Protein AF-A0A831SL30-F1 (afdb_monomer)

Sequence (79 aa):
MKPSSLLSLLVLLLVTAFPLRAEEPCDTGKRLVLQLFDDMKSGNIERLESMLPEGFQSIHQDGARNRSDEIKLLKNLEM

Organism: Prosthecochloris aestuarii (NCBI:txid1102)

Nearest PDB structures (foldseek):
  5l33-assembly1_A  TM=7.331E-01  e=2.010E+00  synthetic construct
  5x7l-assembly1_A  TM=6.586E-01  e=1.346E+00  Streptomyces laurentii
  6ta7-assembly3_D  TM=6.713E-01  e=2.456E+00  Homo sapiens
  6p7l-assembly2_C  TM=7.466E-01  e=8.745E+00  Streptomyces sp. CM020
  1wyr-assembly1_A  TM=1.950E-01  e=5.123E+00  Homo sapiens

Mean predicted aligned error: 10.55 Å

Structure (mmCIF, N/CA/C/O backbone):
data_AF-A0A831SL30-F1
#
_entry.id   AF-A0A831SL30-F1
#
loop_
_atom_site.group_PDB
_atom_site.id
_atom_site.type_symbol
_atom_site.label_atom_id
_atom_site.label_alt_id
_atom_site.label_comp_id
_atom_site.label_asym_id
_atom_site.label_entity_id
_atom_site.label_seq_id
_atom_site.pdbx_PDB_ins_code
_atom_site.Cartn_x
_atom_site.Cartn_y
_atom_site.Cartn_z
_atom_site.occupancy
_atom_site.B_iso_or_equiv
_atom_site.auth_seq_id
_atom_site.auth_comp_id
_atom_site.auth_asym_id
_atom_site.auth_atom_id
_atom_site.pdbx_PDB_model_num
ATOM 1 N N . MET A 1 1 ? 52.765 21.050 -30.692 1.00 60.41 1 MET A N 1
ATOM 2 C CA . MET A 1 1 ? 51.766 19.988 -30.971 1.00 60.41 1 MET A CA 1
ATOM 3 C C . MET A 1 1 ? 51.161 20.252 -32.338 1.00 60.41 1 MET A C 1
ATOM 5 O O . MET A 1 1 ? 50.953 21.416 -32.659 1.00 60.41 1 MET A O 1
ATOM 9 N N . LYS A 1 2 ? 50.930 19.225 -33.164 1.00 85.00 2 LYS A N 1
ATOM 10 C CA . LYS A 1 2 ? 50.280 19.428 -34.468 1.00 85.00 2 LYS A CA 1
ATOM 11 C C . LYS A 1 2 ? 48.799 19.784 -34.245 1.00 85.00 2 LYS A C 1
ATOM 13 O O . LYS A 1 2 ? 48.207 19.252 -33.305 1.00 85.00 2 LYS A O 1
ATOM 18 N N . PRO A 1 3 ? 48.187 20.637 -35.083 1.0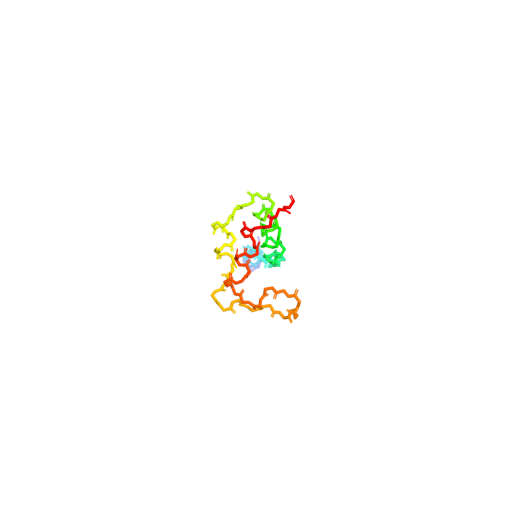0 80.94 3 PRO A N 1
ATOM 19 C CA . PRO A 1 3 ? 46.780 21.024 -34.935 1.00 80.94 3 PRO A CA 1
ATOM 20 C C . PRO A 1 3 ? 45.831 19.815 -34.976 1.00 80.94 3 PRO A C 1
ATOM 22 O O . PRO A 1 3 ? 44.847 19.780 -34.244 1.00 80.94 3 PRO A O 1
ATOM 25 N N . SER A 1 4 ? 46.184 18.768 -35.727 1.00 82.88 4 SER A N 1
ATOM 26 C CA . SER A 1 4 ? 45.464 17.489 -35.727 1.00 82.88 4 SER A CA 1
ATOM 27 C C . SER A 1 4 ? 45.471 16.787 -34.365 1.00 82.88 4 SER A C 1
ATOM 29 O O . SER A 1 4 ? 44.463 16.218 -33.968 1.00 82.88 4 SER A O 1
ATOM 31 N N . SER A 1 5 ? 46.568 16.875 -33.608 1.00 84.38 5 SER A N 1
ATOM 32 C CA . SER A 1 5 ? 46.669 16.296 -32.263 1.00 84.38 5 SER A CA 1
ATOM 33 C C . SER A 1 5 ? 45.811 17.041 -31.235 1.00 84.38 5 SER A C 1
ATOM 35 O O . SER A 1 5 ? 45.293 16.417 -30.315 1.00 84.38 5 SER A O 1
ATOM 37 N N . LEU A 1 6 ? 45.639 18.359 -31.390 1.00 84.81 6 LEU A N 1
ATOM 38 C CA . LEU A 1 6 ? 44.751 19.160 -30.537 1.00 84.81 6 LEU A CA 1
ATOM 39 C C . LEU A 1 6 ? 43.278 18.850 -30.821 1.00 84.81 6 LEU A C 1
ATOM 41 O O . LEU A 1 6 ? 42.490 18.707 -29.890 1.00 84.81 6 LEU A O 1
ATOM 45 N N . LEU A 1 7 ? 42.926 18.682 -32.098 1.00 86.75 7 LEU A N 1
ATOM 46 C CA . LEU A 1 7 ? 41.570 18.332 -32.511 1.00 86.75 7 LEU A CA 1
ATOM 47 C C . LEU A 1 7 ? 41.164 16.943 -31.996 1.00 86.75 7 LEU A C 1
ATOM 49 O O . LEU A 1 7 ? 40.085 16.792 -31.431 1.00 86.75 7 LEU A O 1
ATOM 53 N N . SER A 1 8 ? 42.047 15.946 -32.110 1.00 87.50 8 SER A N 1
ATOM 54 C CA . SER A 1 8 ? 41.800 14.609 -31.555 1.00 87.50 8 SER A CA 1
ATOM 55 C C . SER A 1 8 ? 41.614 14.623 -30.037 1.00 87.50 8 SER A C 1
ATOM 57 O O . SER A 1 8 ? 40.751 13.916 -29.524 1.00 87.50 8 SER A O 1
ATOM 59 N N . LEU A 1 9 ? 42.390 15.440 -29.318 1.00 89.06 9 LEU A N 1
ATOM 60 C CA . LEU A 1 9 ? 42.285 15.551 -27.862 1.00 89.0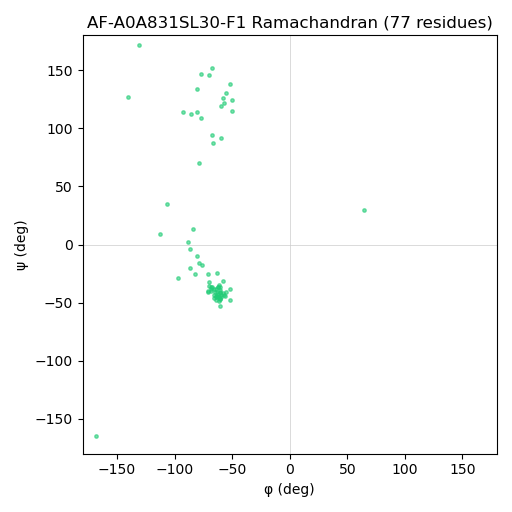6 9 LEU A CA 1
ATOM 61 C C . LEU A 1 9 ? 40.965 16.209 -27.435 1.00 89.06 9 LEU A C 1
ATOM 63 O O . LEU A 1 9 ? 40.334 15.754 -26.484 1.00 89.06 9 LEU A O 1
ATOM 67 N N . LEU A 1 10 ? 40.524 17.240 -28.162 1.00 87.0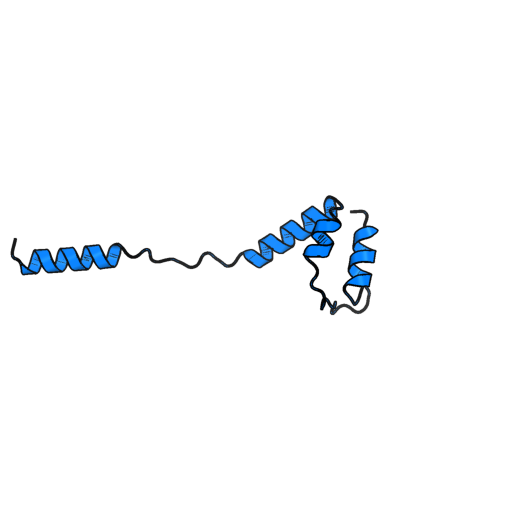6 10 LEU A N 1
ATOM 68 C CA . LEU A 1 10 ? 39.246 17.909 -27.923 1.00 87.06 10 LEU A CA 1
ATOM 69 C C . LEU A 1 10 ? 38.064 16.955 -28.145 1.00 87.06 10 LEU A C 1
ATOM 71 O O . LEU A 1 10 ? 37.152 16.906 -27.326 1.00 87.06 10 LEU A O 1
ATOM 75 N N . VAL A 1 11 ? 38.100 16.167 -29.223 1.00 86.94 11 VAL A N 1
ATOM 76 C CA . VAL A 1 11 ? 37.067 15.161 -29.514 1.00 86.94 11 VAL A CA 1
ATOM 77 C C . VAL A 1 11 ? 37.024 14.092 -28.421 1.00 86.94 11 VAL A C 1
ATOM 79 O O . VAL A 1 11 ? 35.942 13.744 -27.960 1.00 86.94 11 VAL A O 1
ATOM 82 N N . LEU A 1 12 ? 38.181 13.617 -27.950 1.00 86.38 12 LEU A N 1
ATOM 83 C CA . LEU A 1 12 ? 38.245 12.641 -26.861 1.00 86.38 12 LEU A CA 1
ATOM 84 C C . LEU A 1 12 ? 37.650 13.198 -25.556 1.00 86.38 12 LEU A C 1
ATOM 86 O O . LEU A 1 12 ? 36.839 12.527 -24.923 1.00 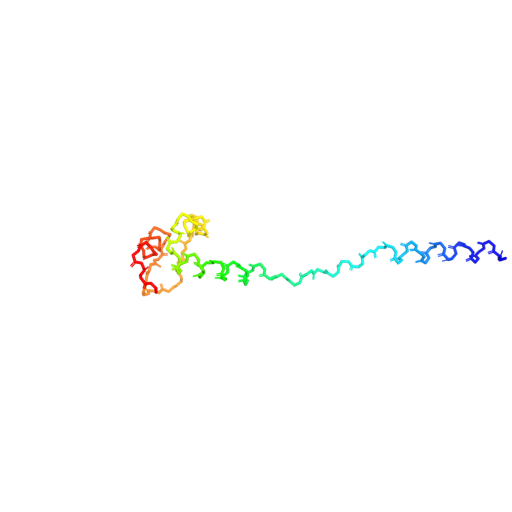86.38 12 LEU A O 1
ATOM 90 N N . LEU A 1 13 ? 37.990 14.442 -25.199 1.00 85.12 13 LEU A N 1
ATOM 91 C CA . LEU A 1 13 ? 37.441 15.133 -24.026 1.00 85.12 13 LEU A CA 1
ATOM 92 C C . LEU A 1 13 ? 35.918 15.282 -24.107 1.00 85.12 13 LEU A C 1
ATOM 94 O O . LEU A 1 13 ? 35.225 14.983 -23.135 1.00 85.12 13 LEU A O 1
ATOM 98 N N . LEU A 1 14 ? 35.393 15.681 -25.269 1.00 82.19 14 LEU A N 1
ATOM 99 C CA . LEU A 1 14 ? 33.953 15.826 -25.496 1.00 82.19 14 LEU A CA 1
ATOM 100 C C . LEU A 1 14 ? 33.208 14.490 -25.387 1.00 82.19 14 LEU A C 1
ATOM 102 O O . LEU A 1 14 ? 32.126 14.452 -24.812 1.00 82.19 14 LEU A O 1
ATOM 106 N N . VAL A 1 15 ? 33.790 13.392 -25.876 1.00 77.62 15 VAL A N 1
ATOM 107 C CA . VAL A 1 15 ? 33.181 12.052 -25.789 1.00 77.62 15 VAL A CA 1
ATOM 108 C C . VAL A 1 15 ? 33.168 11.530 -24.348 1.00 77.62 15 VAL A C 1
ATOM 110 O O . VAL A 1 15 ? 32.195 10.904 -23.939 1.00 77.6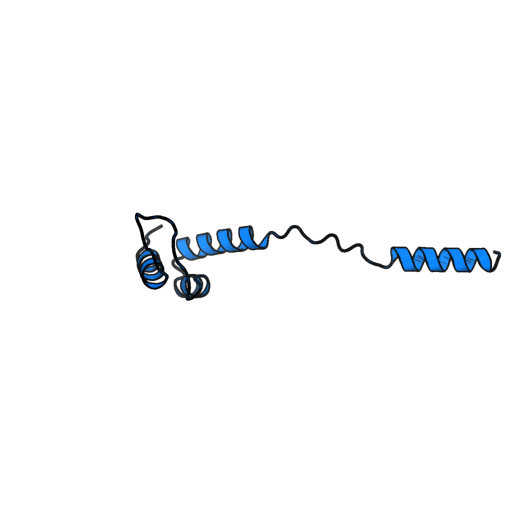2 15 VAL A O 1
ATOM 113 N N . THR A 1 16 ? 34.194 11.835 -23.547 1.00 75.50 16 THR A N 1
ATOM 114 C CA . THR A 1 16 ? 34.241 11.450 -22.121 1.00 75.50 16 THR A CA 1
ATOM 115 C C . THR A 1 16 ? 33.408 12.344 -21.198 1.00 75.50 16 THR A C 1
ATOM 117 O O . THR A 1 16 ? 33.137 11.961 -20.064 1.00 75.50 16 THR A O 1
ATOM 120 N N . ALA A 1 17 ? 33.003 13.530 -21.665 1.00 69.69 17 ALA A N 1
ATOM 121 C CA . ALA A 1 17 ? 32.192 14.473 -20.895 1.00 69.69 17 ALA A CA 1
ATOM 122 C C . ALA A 1 17 ? 30.694 14.128 -20.894 1.00 69.69 17 ALA A C 1
ATOM 124 O O . ALA A 1 17 ? 29.940 14.721 -20.124 1.00 69.69 17 ALA A O 1
ATOM 125 N N . PHE A 1 18 ? 30.254 13.175 -21.722 1.00 71.75 18 PHE A N 1
ATOM 126 C CA . PHE A 1 18 ? 28.924 12.590 -21.603 1.00 71.75 18 PHE A CA 1
ATOM 127 C C . PHE A 1 18 ? 28.934 11.594 -20.440 1.00 71.75 18 PHE A C 1
ATOM 129 O O . PHE A 1 18 ? 29.536 10.528 -20.583 1.00 71.75 18 PHE A O 1
ATOM 136 N N . PRO A 1 19 ? 28.281 11.874 -19.294 1.00 70.38 19 PRO A N 1
ATOM 137 C CA . PRO A 1 19 ? 27.963 10.813 -18.355 1.00 70.38 19 PRO A CA 1
ATOM 138 C C . PRO A 1 19 ? 27.278 9.659 -19.096 1.00 70.38 19 PRO A C 1
ATOM 140 O O . PRO A 1 19 ? 26.161 9.800 -19.598 1.00 70.38 19 PRO A O 1
ATOM 143 N N . LEU A 1 20 ? 27.948 8.503 -19.132 1.00 64.94 20 LEU A N 1
ATOM 144 C CA . LEU A 1 20 ? 27.286 7.216 -19.294 1.00 64.94 20 LEU A CA 1
ATOM 145 C C . LEU A 1 20 ? 26.325 7.110 -18.103 1.00 64.94 20 LEU A C 1
ATOM 147 O O . LEU A 1 20 ? 26.721 6.699 -17.013 1.00 64.94 20 LEU A O 1
ATOM 151 N N . ARG A 1 21 ? 25.076 7.560 -18.262 1.00 65.94 21 ARG A N 1
ATOM 152 C CA . ARG A 1 21 ? 24.029 7.233 -17.294 1.00 65.94 21 ARG A CA 1
ATOM 153 C C . ARG A 1 21 ? 23.790 5.738 -17.437 1.00 65.94 21 ARG A C 1
ATOM 155 O O . ARG A 1 21 ? 23.041 5.315 -18.311 1.00 65.94 21 ARG A O 1
ATOM 162 N N . ALA A 1 22 ? 24.459 4.948 -16.604 1.00 64.56 22 ALA A N 1
ATOM 163 C CA . ALA A 1 22 ? 23.916 3.656 -16.240 1.00 64.56 22 ALA A CA 1
ATOM 164 C C . ALA A 1 22 ? 22.536 3.945 -15.640 1.00 64.56 22 ALA A C 1
ATOM 166 O O . ALA A 1 22 ? 22.411 4.774 -14.736 1.00 64.56 22 ALA A O 1
ATOM 167 N N . GLU A 1 23 ? 21.496 3.369 -16.230 1.00 68.38 23 GLU A N 1
ATOM 168 C CA . GLU A 1 23 ? 20.164 3.433 -15.653 1.00 68.38 23 GLU A CA 1
ATOM 169 C C . GLU A 1 23 ? 20.259 2.784 -14.269 1.00 68.38 23 GLU A C 1
ATOM 171 O O . GLU A 1 23 ? 20.707 1.641 -14.149 1.00 68.38 23 GLU A O 1
ATOM 176 N N . GLU A 1 24 ? 19.950 3.546 -13.217 1.00 68.62 24 GLU A N 1
ATOM 177 C CA . GLU A 1 24 ? 19.879 2.995 -11.865 1.00 68.62 24 GLU A CA 1
ATOM 178 C C . GLU A 1 24 ? 18.957 1.769 -11.901 1.00 68.62 24 GLU A C 1
ATOM 180 O O . GLU A 1 24 ? 17.916 1.824 -12.570 1.00 68.62 24 GLU A O 1
ATOM 185 N N . PRO A 1 25 ? 19.302 0.662 -11.216 1.00 71.25 25 PRO A N 1
ATOM 186 C CA . PRO A 1 25 ? 18.416 -0.486 -11.140 1.00 71.25 25 PRO A CA 1
ATOM 187 C C . PRO A 1 25 ? 17.029 -0.002 -10.722 1.00 71.25 25 PRO A C 1
ATOM 189 O O . PRO A 1 25 ? 16.895 0.676 -9.705 1.00 71.25 25 PRO A O 1
ATOM 192 N N . CYS A 1 26 ? 16.004 -0.312 -11.519 1.00 72.81 26 CYS A N 1
ATOM 193 C CA . CYS A 1 26 ? 14.639 0.111 -11.231 1.00 72.81 26 CYS A CA 1
ATOM 194 C C . CYS A 1 26 ? 14.145 -0.591 -9.952 1.00 72.81 26 CYS A C 1
ATOM 196 O O . CYS A 1 26 ? 13.547 -1.665 -9.989 1.00 72.81 26 CYS A O 1
ATOM 198 N N . ASP A 1 27 ? 14.428 0.011 -8.796 1.00 88.62 27 ASP A N 1
ATOM 199 C CA . ASP A 1 27 ? 14.099 -0.497 -7.460 1.00 88.62 27 ASP A CA 1
ATOM 200 C C . ASP A 1 27 ? 12.708 -0.057 -6.986 1.00 88.62 27 ASP A C 1
ATOM 202 O O . ASP A 1 27 ? 12.283 -0.370 -5.871 1.00 88.62 27 ASP A O 1
ATOM 206 N N . THR A 1 28 ? 11.986 0.666 -7.846 1.00 90.25 28 THR A N 1
ATOM 207 C CA . THR A 1 28 ? 10.733 1.334 -7.497 1.00 90.25 28 THR A CA 1
ATOM 208 C C . THR A 1 28 ? 9.725 0.353 -6.909 1.00 90.25 28 THR A C 1
ATOM 210 O O . THR A 1 28 ? 9.103 0.664 -5.897 1.00 90.25 28 THR A O 1
ATOM 213 N N . GLY A 1 29 ? 9.622 -0.861 -7.462 1.00 90.62 29 GLY A N 1
ATOM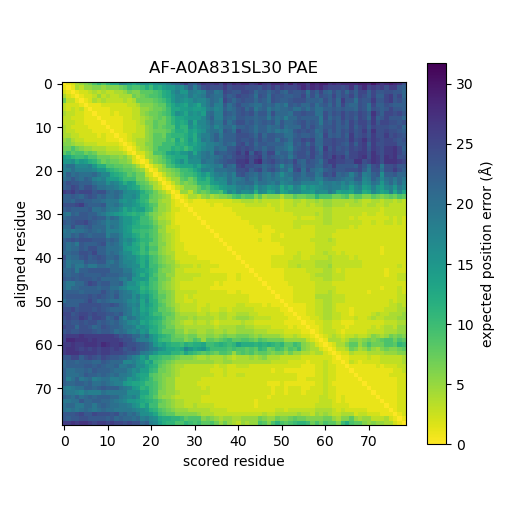 214 C CA . GLY A 1 29 ? 8.750 -1.903 -6.915 1.00 90.62 29 GLY A CA 1
ATOM 215 C C . GLY A 1 29 ? 9.112 -2.291 -5.477 1.00 90.62 29 GLY A C 1
ATOM 216 O O . GLY A 1 29 ? 8.245 -2.305 -4.606 1.00 90.62 29 GLY A O 1
ATOM 217 N N . LYS A 1 30 ? 10.401 -2.525 -5.193 1.00 94.75 30 LYS A N 1
ATOM 218 C CA . LYS A 1 30 ? 10.882 -2.844 -3.838 1.00 94.75 30 LYS A CA 1
ATOM 219 C C . LYS A 1 30 ? 10.568 -1.710 -2.868 1.00 94.75 30 LYS A C 1
ATOM 221 O O . LYS A 1 30 ? 10.060 -1.958 -1.778 1.00 94.75 30 LYS A O 1
ATOM 226 N N . ARG A 1 31 ? 10.853 -0.470 -3.267 1.00 94.50 31 ARG A N 1
ATOM 227 C CA . ARG A 1 31 ? 10.586 0.713 -2.446 1.00 94.50 31 ARG A CA 1
ATOM 228 C C . ARG A 1 31 ? 9.099 0.847 -2.116 1.00 94.50 31 ARG A C 1
ATOM 230 O O . ARG A 1 31 ? 8.770 1.103 -0.964 1.00 94.50 31 ARG A O 1
ATOM 237 N N . LEU A 1 32 ? 8.215 0.633 -3.091 1.00 94.56 32 LEU A N 1
ATOM 238 C CA . LEU A 1 32 ? 6.766 0.689 -2.882 1.00 94.56 32 LEU A CA 1
ATOM 239 C C . LEU A 1 32 ? 6.269 -0.408 -1.932 1.00 94.56 32 LEU A C 1
ATOM 241 O O . LEU A 1 32 ? 5.448 -0.117 -1.071 1.00 94.56 32 LEU A O 1
ATOM 245 N N . VAL A 1 33 ? 6.791 -1.635 -2.037 1.00 95.12 33 VAL A N 1
ATOM 246 C CA . VAL A 1 33 ? 6.422 -2.739 -1.130 1.00 95.12 33 VAL A CA 1
ATOM 247 C C . VAL A 1 33 ? 6.883 -2.472 0.304 1.00 95.12 33 VAL A C 1
ATOM 249 O O . VAL A 1 33 ? 6.118 -2.691 1.239 1.00 95.12 33 VAL A O 1
ATOM 252 N N . LEU A 1 34 ? 8.110 -1.974 0.490 1.00 96.56 34 LEU A N 1
ATOM 253 C CA . LEU A 1 34 ? 8.613 -1.620 1.823 1.00 96.56 34 LEU A CA 1
ATOM 254 C C . LEU A 1 34 ? 7.763 -0.520 2.460 1.00 96.56 34 LEU A C 1
ATOM 256 O O . LEU A 1 34 ? 7.365 -0.639 3.613 1.00 96.56 34 LEU A O 1
ATOM 260 N N . GLN A 1 35 ? 7.436 0.510 1.680 1.00 96.62 35 GLN A N 1
ATOM 261 C CA . GLN A 1 35 ? 6.563 1.585 2.130 1.00 96.62 35 GLN A CA 1
ATOM 262 C C . GLN A 1 35 ? 5.170 1.075 2.503 1.00 96.62 35 GLN A C 1
ATOM 264 O O . GLN A 1 35 ? 4.712 1.364 3.599 1.00 96.62 35 GLN A O 1
ATOM 269 N N . LEU A 1 36 ? 4.548 0.260 1.643 1.00 95.06 36 LEU A N 1
ATOM 270 C CA . LEU A 1 36 ? 3.252 -0.360 1.920 1.00 95.06 36 LEU A CA 1
ATOM 271 C C . LEU A 1 36 ? 3.275 -1.074 3.276 1.00 95.06 36 LEU A C 1
ATOM 273 O O . LEU A 1 36 ? 2.397 -0.861 4.102 1.00 95.06 36 LEU A O 1
ATOM 277 N N . PHE A 1 37 ? 4.307 -1.877 3.530 1.00 96.25 37 PHE A N 1
ATOM 278 C CA . PHE A 1 37 ? 4.430 -2.625 4.776 1.00 96.25 37 PHE A CA 1
ATOM 279 C C . PHE A 1 37 ? 4.618 -1.725 6.010 1.00 96.25 37 PHE A C 1
ATOM 281 O O . PHE A 1 37 ? 4.073 -2.011 7.077 1.00 96.25 37 PHE A O 1
ATOM 288 N N . ASP A 1 38 ? 5.374 -0.634 5.888 1.00 96.88 38 ASP A N 1
ATOM 289 C CA . ASP A 1 38 ? 5.541 0.343 6.969 1.00 96.88 38 ASP A CA 1
ATOM 290 C C . ASP A 1 38 ? 4.247 1.123 7.254 1.00 96.88 38 ASP A C 1
ATOM 292 O O . ASP A 1 38 ? 3.899 1.346 8.418 1.00 96.88 38 ASP A O 1
ATOM 296 N N . ASP A 1 39 ? 3.486 1.469 6.215 1.00 96.19 39 ASP A N 1
ATOM 297 C CA . ASP A 1 39 ? 2.174 2.106 6.354 1.00 96.19 39 ASP A CA 1
ATOM 298 C C . ASP A 1 39 ? 1.139 1.154 6.974 1.00 96.19 39 ASP A C 1
ATOM 300 O O . ASP A 1 39 ? 0.340 1.584 7.804 1.00 96.19 39 ASP A O 1
ATOM 304 N N . MET A 1 40 ? 1.185 -0.146 6.653 1.00 95.00 40 MET A N 1
ATOM 305 C CA . MET A 1 40 ? 0.332 -1.148 7.303 1.00 95.00 40 MET A CA 1
ATOM 306 C C . MET A 1 40 ? 0.652 -1.273 8.803 1.00 95.00 40 MET A C 1
ATOM 308 O O . MET A 1 40 ? -0.255 -1.183 9.624 1.00 95.00 40 MET A O 1
ATOM 312 N N . LYS A 1 41 ? 1.936 -1.388 9.183 1.00 94.94 41 LYS A N 1
ATOM 313 C CA . LYS A 1 41 ? 2.358 -1.475 10.601 1.00 94.94 41 LYS A CA 1
ATOM 314 C C . LYS A 1 41 ? 1.992 -0.242 11.422 1.00 94.94 41 LYS A C 1
ATOM 316 O O . LYS A 1 41 ? 1.724 -0.348 12.612 1.00 94.94 41 LYS A O 1
ATOM 321 N N . SER A 1 42 ? 2.044 0.936 10.806 1.00 95.31 42 SER A N 1
ATOM 322 C CA . SER A 1 42 ? 1.719 2.201 11.474 1.00 95.31 42 SER A CA 1
ATOM 323 C C . SER A 1 42 ? 0.228 2.543 11.441 1.00 95.31 42 SER A C 1
ATOM 325 O O . SER A 1 42 ? -0.168 3.552 12.022 1.00 95.31 42 SER A O 1
ATOM 327 N N . GLY A 1 43 ? -0.603 1.733 10.772 1.00 93.81 43 GLY A N 1
ATOM 328 C CA . GLY A 1 43 ? -2.026 2.017 10.597 1.00 93.81 43 GLY A CA 1
ATOM 329 C C . GLY A 1 43 ? -2.290 3.281 9.771 1.00 93.81 43 GLY A C 1
ATOM 330 O O . GLY A 1 43 ? -3.293 3.962 9.985 1.00 93.81 43 GLY A O 1
ATOM 331 N N . ASN A 1 44 ? -1.398 3.633 8.839 1.00 96.00 44 ASN A N 1
ATOM 332 C CA . ASN A 1 44 ? -1.486 4.852 8.037 1.00 96.00 44 ASN A CA 1
ATOM 333 C C . ASN A 1 44 ? -2.500 4.712 6.886 1.00 96.00 44 ASN A C 1
ATOM 335 O O . ASN A 1 44 ? -2.150 4.631 5.706 1.00 96.00 44 ASN A O 1
ATOM 339 N N . ILE A 1 45 ? -3.783 4.663 7.244 1.00 94.56 45 ILE A N 1
ATOM 340 C CA . ILE A 1 45 ? -4.885 4.353 6.326 1.00 94.56 45 ILE A CA 1
ATOM 341 C C . ILE A 1 45 ? -4.960 5.312 5.134 1.00 94.56 45 ILE A C 1
ATOM 343 O O . ILE A 1 45 ? -5.159 4.856 4.013 1.00 94.56 45 ILE A O 1
ATOM 347 N N . GLU A 1 46 ? -4.771 6.616 5.342 1.00 95.44 46 GLU A N 1
ATOM 348 C CA . GLU A 1 46 ? -4.807 7.613 4.259 1.00 95.44 46 GLU A CA 1
ATOM 349 C C . GLU A 1 46 ? -3.789 7.275 3.159 1.00 95.44 46 GLU A C 1
ATOM 351 O O . GLU A 1 46 ? -4.090 7.284 1.962 1.00 95.44 46 GLU A O 1
ATOM 356 N N . ARG A 1 47 ? -2.582 6.887 3.574 1.00 96.00 47 ARG A N 1
ATOM 357 C CA . ARG A 1 47 ? -1.505 6.521 2.660 1.00 96.00 47 ARG A CA 1
ATOM 358 C C . ARG A 1 47 ? -1.792 5.192 1.971 1.00 96.00 47 ARG A C 1
ATOM 360 O O . ARG A 1 47 ? -1.600 5.102 0.759 1.00 96.00 47 ARG A O 1
ATOM 367 N N . LEU A 1 48 ? -2.334 4.207 2.687 1.00 94.56 48 LEU A N 1
ATOM 368 C CA . LEU A 1 48 ? -2.767 2.929 2.108 1.00 94.56 48 LEU A CA 1
ATOM 369 C C . LEU A 1 48 ? -3.863 3.112 1.043 1.00 94.56 48 LEU A C 1
ATOM 371 O O . LEU A 1 48 ? -3.785 2.512 -0.030 1.00 94.56 48 LEU A O 1
ATOM 375 N N . GLU A 1 49 ? -4.842 3.990 1.283 1.00 94.62 49 GLU A N 1
ATOM 376 C CA . GLU A 1 49 ? -5.886 4.310 0.300 1.00 94.62 49 GLU A CA 1
ATOM 377 C C . GLU A 1 49 ? -5.301 4.932 -0.978 1.00 94.62 49 GLU A C 1
ATOM 379 O O . GLU A 1 49 ? -5.772 4.623 -2.076 1.00 94.62 49 GLU A O 1
ATOM 384 N N . SER A 1 50 ? -4.255 5.757 -0.853 1.00 94.94 50 SER A N 1
ATOM 385 C CA . SER A 1 50 ? -3.570 6.384 -1.995 1.00 94.94 50 SER A CA 1
ATOM 386 C C . SER A 1 50 ? -2.740 5.401 -2.835 1.00 94.94 50 SER A C 1
ATOM 388 O O . SER A 1 50 ? -2.524 5.631 -4.025 1.00 94.94 50 SER A O 1
ATOM 390 N N . MET A 1 51 ? -2.282 4.298 -2.232 1.00 93.94 51 MET A N 1
ATOM 391 C CA . MET A 1 51 ? -1.462 3.286 -2.908 1.00 93.94 51 MET A CA 1
ATOM 392 C C . MET A 1 51 ? -2.298 2.285 -3.709 1.00 93.94 51 MET A C 1
ATOM 394 O O . MET A 1 51 ? -1.792 1.697 -4.664 1.00 93.94 51 MET A O 1
ATOM 398 N N . LEU A 1 52 ? -3.563 2.079 -3.331 1.00 92.88 52 LEU A N 1
ATOM 399 C CA . LEU A 1 52 ? -4.471 1.164 -4.016 1.00 92.88 52 LEU A CA 1
ATOM 400 C C . LEU A 1 52 ? -5.163 1.868 -5.197 1.00 92.88 52 LEU A C 1
ATOM 402 O O . LEU A 1 52 ? -6.009 2.741 -4.969 1.00 92.88 52 LEU A O 1
ATOM 406 N N . PRO A 1 53 ? -4.879 1.481 -6.457 1.00 93.50 53 PRO A N 1
ATOM 407 C CA . PRO A 1 53 ? -5.511 2.091 -7.624 1.00 93.50 53 PRO A CA 1
ATOM 408 C C . PRO A 1 53 ? -7.006 1.760 -7.682 1.00 93.50 53 PRO A C 1
ATOM 410 O O . PRO A 1 53 ? -7.418 0.688 -7.242 1.00 93.50 53 PRO A O 1
ATOM 413 N N . GLU A 1 54 ? -7.818 2.635 -8.287 1.00 92.56 54 GLU A N 1
ATOM 414 C CA . GLU A 1 54 ? -9.280 2.450 -8.407 1.00 92.56 54 GLU A CA 1
ATOM 415 C C . GLU A 1 54 ? -9.669 1.085 -8.997 1.00 92.56 54 GLU A C 1
ATOM 417 O O . GLU A 1 54 ? -10.605 0.447 -8.522 1.00 92.56 54 GLU A O 1
ATOM 422 N N . GLY A 1 55 ? -8.902 0.603 -9.979 1.00 94.12 55 GLY A N 1
ATOM 423 C CA . GLY A 1 55 ? -9.098 -0.695 -10.628 1.00 94.12 55 GLY A CA 1
ATOM 424 C C . GLY A 1 55 ? -8.486 -1.897 -9.902 1.00 94.12 55 GLY A C 1
ATOM 425 O O . GLY A 1 55 ? -8.361 -2.951 -10.522 1.00 94.12 55 GLY A O 1
ATOM 426 N N . PHE A 1 56 ? -8.057 -1.768 -8.640 1.00 93.50 56 PHE A N 1
ATOM 427 C CA . PHE A 1 56 ? -7.443 -2.875 -7.902 1.00 93.50 56 PHE A CA 1
ATOM 428 C C . PHE A 1 56 ? -8.356 -4.106 -7.880 1.00 93.50 56 PHE A C 1
ATOM 430 O O . PHE A 1 56 ? -9.535 -4.017 -7.518 1.00 93.50 56 PHE A O 1
ATOM 437 N N . GLN A 1 57 ? -7.773 -5.253 -8.233 1.00 93.25 57 GLN A N 1
ATOM 438 C CA . GLN A 1 57 ? -8.384 -6.572 -8.150 1.00 93.25 57 GLN A CA 1
ATOM 439 C C . GLN A 1 57 ? -7.344 -7.588 -7.682 1.00 93.25 57 GLN A C 1
ATOM 441 O O . GLN A 1 57 ? -6.278 -7.714 -8.287 1.00 93.25 57 GLN A O 1
ATOM 446 N N . SER A 1 58 ? -7.667 -8.341 -6.634 1.00 91.00 58 SER A N 1
ATOM 447 C CA . SER A 1 58 ? -6.831 -9.460 -6.197 1.00 91.00 58 SER A CA 1
ATOM 448 C C . SER A 1 58 ? -7.035 -10.668 -7.111 1.00 91.00 58 SER A C 1
ATOM 450 O O . SER A 1 58 ? -8.136 -10.923 -7.603 1.00 91.00 58 SER A O 1
ATOM 452 N N . ILE A 1 59 ? -5.979 -11.455 -7.318 1.00 88.88 59 ILE A N 1
ATOM 453 C CA . ILE A 1 59 ? -6.068 -12.740 -8.025 1.00 88.88 59 ILE A CA 1
ATOM 454 C C . ILE A 1 59 ? -6.444 -13.894 -7.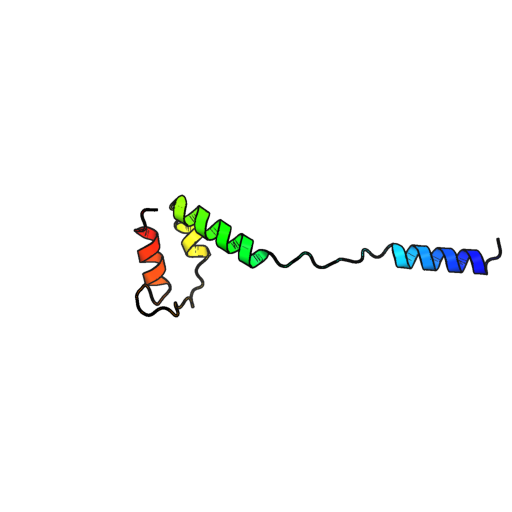085 1.00 88.88 59 ILE A C 1
ATOM 456 O O . ILE A 1 59 ? -6.997 -14.890 -7.545 1.00 88.88 59 ILE A O 1
ATOM 460 N N . HIS A 1 60 ? -6.244 -13.744 -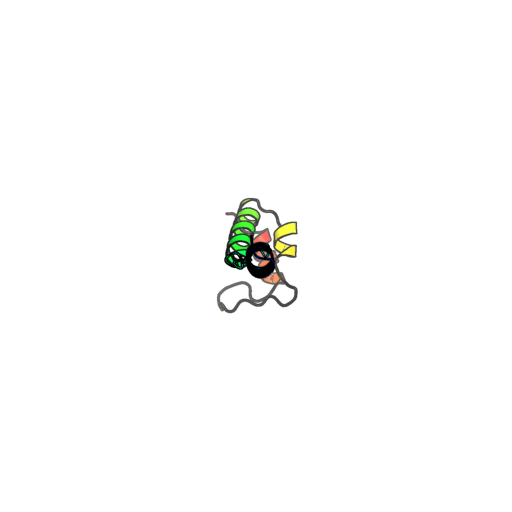5.774 1.00 82.81 60 HIS A N 1
ATOM 461 C CA . HIS A 1 60 ? -6.462 -14.800 -4.781 1.00 82.81 60 HIS A CA 1
ATOM 462 C C . HIS A 1 60 ? -7.944 -14.946 -4.414 1.00 82.81 60 HIS A C 1
ATOM 464 O O . HIS A 1 60 ? -8.631 -13.946 -4.201 1.00 82.81 60 HIS A O 1
ATOM 470 N N . GLN A 1 61 ? -8.459 -16.180 -4.377 1.00 79.00 61 GLN A N 1
ATOM 471 C CA . GLN A 1 61 ? -9.893 -16.438 -4.167 1.00 79.00 61 GLN A CA 1
ATOM 472 C C . GLN A 1 61 ? -10.346 -16.264 -2.708 1.00 79.00 61 GLN A C 1
ATOM 474 O O . GLN A 1 61 ? -11.529 -16.037 -2.471 1.00 79.00 61 GLN A O 1
ATOM 479 N N . ASP A 1 62 ? -9.414 -16.264 -1.754 1.00 83.38 62 ASP A N 1
ATOM 480 C CA . ASP A 1 62 ? -9.722 -16.450 -0.330 1.00 83.38 62 ASP A CA 1
ATOM 481 C C . ASP A 1 62 ? -9.605 -15.144 0.480 1.00 83.38 62 ASP A C 1
ATOM 483 O O . ASP A 1 62 ? -9.159 -15.140 1.626 1.00 83.38 62 ASP A O 1
ATOM 487 N N . GLY A 1 63 ? -9.958 -14.003 -0.114 1.00 85.25 63 GLY A N 1
ATOM 488 C CA . GLY A 1 63 ? -9.790 -12.702 0.534 1.00 85.25 63 GLY A CA 1
ATOM 489 C C . GLY A 1 63 ? -10.494 -11.557 -0.181 1.00 85.25 63 GLY A C 1
ATOM 490 O O . GLY A 1 63 ? -11.361 -11.767 -1.031 1.00 85.25 63 GLY A O 1
ATOM 491 N N . ALA A 1 64 ? -10.115 -10.329 0.171 1.00 92.75 64 ALA A N 1
ATOM 492 C CA . ALA A 1 64 ? -10.628 -9.130 -0.474 1.00 92.75 64 ALA A CA 1
ATOM 493 C C . ALA A 1 64 ? -10.343 -9.159 -1.985 1.00 92.75 64 ALA A C 1
ATOM 495 O O . ALA A 1 64 ? -9.220 -9.378 -2.441 1.00 92.75 64 ALA A O 1
ATOM 496 N N . ARG A 1 65 ? -11.401 -8.978 -2.781 1.00 92.62 65 ARG A N 1
ATOM 497 C CA . ARG A 1 65 ? -11.346 -9.135 -4.243 1.00 92.62 65 ARG A CA 1
ATOM 498 C C . ARG A 1 65 ? -11.158 -7.819 -4.974 1.00 92.62 65 ARG A C 1
ATOM 500 O O . ARG A 1 65 ? -10.590 -7.815 -6.058 1.00 92.62 65 ARG A O 1
ATOM 507 N N . ASN A 1 66 ? -11.630 -6.727 -4.386 1.00 94.12 66 ASN A N 1
ATOM 508 C CA . ASN A 1 66 ? -11.645 -5.396 -4.978 1.00 94.12 66 ASN A CA 1
ATOM 509 C C . ASN A 1 66 ? -11.076 -4.358 -4.001 1.00 94.12 66 ASN A C 1
ATOM 511 O O . ASN A 1 66 ? -10.842 -4.647 -2.827 1.00 94.12 66 ASN A O 1
ATOM 515 N N . ARG A 1 67 ? -10.886 -3.129 -4.493 1.00 94.50 67 ARG A N 1
ATOM 516 C CA . ARG A 1 67 ? -10.301 -2.026 -3.719 1.00 94.50 67 ARG A CA 1
ATOM 517 C C . ARG A 1 67 ? -11.050 -1.740 -2.418 1.00 94.50 67 ARG A C 1
ATOM 519 O O . ARG A 1 67 ? -10.424 -1.501 -1.393 1.00 94.50 67 ARG A O 1
ATOM 526 N N . SER A 1 68 ? -12.380 -1.720 -2.471 1.00 94.62 68 SER A N 1
ATOM 527 C CA . SER A 1 68 ? -13.216 -1.379 -1.316 1.00 94.62 68 SER A CA 1
ATOM 528 C C . SER A 1 68 ? -13.044 -2.401 -0.195 1.00 94.62 68 SER A C 1
ATOM 530 O O . SER A 1 68 ? -12.861 -2.027 0.963 1.00 94.62 68 SER A O 1
ATOM 532 N N . ASP A 1 69 ? -13.065 -3.686 -0.546 1.00 94.56 69 ASP A N 1
ATOM 533 C CA . ASP A 1 69 ? -12.896 -4.771 0.419 1.00 94.56 69 ASP A CA 1
ATOM 534 C C . ASP A 1 69 ? -11.474 -4.800 0.989 1.00 94.56 69 ASP A C 1
ATOM 536 O O . ASP A 1 69 ? -11.307 -5.035 2.184 1.00 94.56 69 ASP A O 1
ATOM 540 N N . GLU A 1 70 ? -10.463 -4.489 0.173 1.00 95.00 70 GLU A N 1
ATOM 541 C CA . GLU A 1 70 ? -9.065 -4.419 0.615 1.00 95.00 70 GLU A CA 1
ATOM 542 C C . GLU A 1 70 ? -8.857 -3.273 1.611 1.00 95.00 70 GLU A C 1
ATOM 544 O O . GLU A 1 70 ? -8.298 -3.472 2.684 1.00 95.00 70 GLU A O 1
ATOM 549 N N . ILE A 1 71 ? -9.387 -2.079 1.324 1.00 94.38 71 ILE A N 1
ATOM 550 C CA . ILE A 1 71 ? -9.331 -0.946 2.262 1.00 94.38 71 ILE A CA 1
ATOM 551 C C . ILE A 1 71 ? -10.045 -1.294 3.569 1.00 94.38 71 ILE A C 1
ATOM 553 O O . ILE A 1 71 ? -9.568 -0.951 4.651 1.00 94.38 71 ILE A O 1
ATOM 557 N N . LYS A 1 72 ? -11.193 -1.979 3.490 1.00 95.06 72 LYS A N 1
ATOM 558 C CA . LYS A 1 72 ? -11.917 -2.423 4.682 1.00 95.06 72 LYS A CA 1
ATOM 559 C C . LYS A 1 72 ? -11.091 -3.423 5.492 1.00 95.06 72 LYS A C 1
ATOM 561 O O . LYS A 1 72 ? -11.083 -3.316 6.714 1.00 95.06 72 LYS A O 1
ATOM 566 N N . LEU A 1 73 ? -10.403 -4.358 4.840 1.00 93.62 73 LEU A N 1
ATOM 567 C CA . LEU A 1 73 ? -9.491 -5.291 5.500 1.00 93.62 73 LEU A CA 1
ATOM 568 C C . LEU A 1 73 ? -8.355 -4.533 6.199 1.00 93.62 73 LEU A C 1
ATOM 570 O O . LEU A 1 73 ? -8.180 -4.687 7.402 1.00 93.62 73 LEU A O 1
ATOM 574 N N . LEU A 1 74 ? -7.655 -3.656 5.474 1.00 93.62 74 LEU A N 1
ATOM 575 C CA . LEU A 1 74 ? -6.518 -2.884 5.987 1.00 93.62 74 LEU A CA 1
ATOM 576 C C . LEU A 1 74 ? -6.892 -1.974 7.167 1.00 93.62 74 LEU A C 1
ATOM 578 O O . LEU A 1 74 ? -6.121 -1.856 8.110 1.00 93.62 74 LEU A O 1
ATOM 582 N N . LYS A 1 75 ? -8.094 -1.378 7.165 1.00 93.44 75 LYS A N 1
ATOM 583 C CA . LYS A 1 75 ? -8.609 -0.563 8.286 1.00 93.44 75 LYS A CA 1
ATOM 584 C C . LYS A 1 75 ? -8.801 -1.338 9.588 1.00 93.44 75 LYS A C 1
ATOM 586 O O . LYS A 1 75 ? -8.836 -0.723 10.647 1.00 93.44 75 LYS A O 1
ATOM 591 N N . ASN A 1 76 ? -8.983 -2.652 9.499 1.00 92.88 76 ASN A N 1
ATOM 592 C CA . ASN A 1 76 ? -9.216 -3.528 10.646 1.00 92.88 76 ASN A CA 1
ATOM 593 C C . ASN A 1 76 ? -8.045 -4.494 10.874 1.00 92.88 76 ASN A C 1
ATOM 595 O O . ASN A 1 76 ? -8.176 -5.439 11.648 1.00 92.88 76 ASN A O 1
ATOM 599 N N . LEU A 1 77 ? -6.929 -4.300 10.166 1.00 88.69 77 LEU A N 1
ATOM 600 C CA . LEU A 1 77 ? -5.756 -5.143 10.299 1.00 88.69 77 LEU A CA 1
ATOM 601 C C . LEU A 1 77 ? -4.965 -4.708 11.536 1.00 88.69 77 LE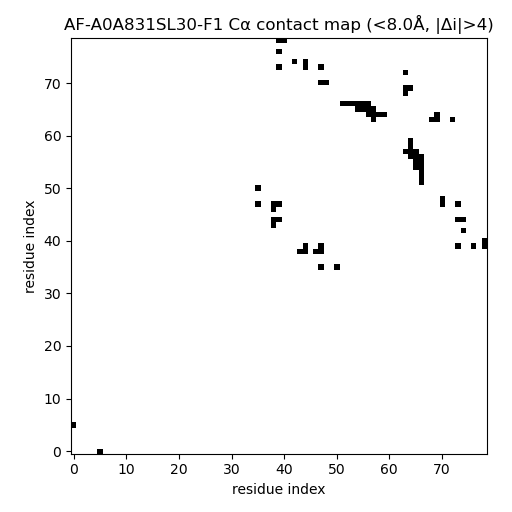U A C 1
ATOM 603 O O . LEU A 1 77 ? -4.409 -3.614 11.572 1.00 88.69 77 LEU A O 1
ATOM 607 N N . GLU A 1 78 ? -4.898 -5.587 12.529 1.00 84.44 78 GLU A N 1
ATOM 608 C CA . GLU A 1 78 ? -3.978 -5.460 13.659 1.00 84.44 78 GLU A CA 1
ATOM 609 C C . GLU A 1 78 ? -2.701 -6.238 13.327 1.00 84.44 78 GLU A C 1
ATOM 611 O O . GLU A 1 78 ? -2.743 -7.457 13.143 1.00 84.44 78 GLU A O 1
ATOM 616 N N . MET A 1 79 ? -1.588 -5.518 13.179 1.00 78.81 79 MET A N 1
ATOM 617 C CA . MET A 1 79 ? -0.286 -6.060 12.773 1.00 78.81 79 MET A CA 1
ATOM 618 C C . MET A 1 79 ? 0.696 -6.227 13.925 1.00 78.81 79 MET A C 1
ATOM 620 O O . MET A 1 79 ? 0.696 -5.369 14.834 1.00 78.81 79 MET A O 1
#

Secondary structure (DSSP, 8-state):
--HHHHHHHHHHHHHHTS---PPPP--HHHHHHHHHHHHHHTT-HHHHHHHS-TT-B-S-SSS--BHHHHHHHHHT---

pLDDT: mean 87.58, std 9.4, range [60.41, 96.88]

Solvent-accessible surface area (backbone atoms only — not comparable to full-atom values): 4946 Å² total; per-residue (Å²): 133,57,72,69,58,53,52,54,51,52,53,51,53,59,64,68,67,53,79,80,74,72,77,71,78,86,51,62,66,60,53,51,53,53,48,52,53,52,33,54,69,69,64,38,56,74,60,53,59,71,70,54,53,89,84,40,64,53,90,59,88,90,59,53,48,38,44,69,49,41,54,54,49,60,76,69,56,88,119

Foldseek 3Di:
DDPVVVVVVVVVVVVVPDPPPPPDPPCVVVVLVVVLVVCLQVLVLVVNLVSADQADADPDPPADGGSVRVSVCSNPDDD

Radius of gyration: 25.52 Å; Cα contacts (8 Å, |Δi|>4): 38; chains: 1; bounding box: 65×38×49 Å